Protein AF-A0A392T874-F1 (afdb_monomer_lite)

Radius of gyration: 16.86 Å; chains: 1; bounding box: 37×27×38 Å

Sequence (72 aa):
MELSGSEIVLGMDWLASLGNIEANFGNLCLKWELEGNKYIIQGDPAMCNSQVNWRTMLKAISKEGMGFYVHE

Organism: NCBI:txid97028

Structure (mmCIF, N/CA/C/O backbone):
data_AF-A0A392T874-F1
#
_entry.id   AF-A0A392T874-F1
#
loop_
_atom_site.group_PDB
_atom_site.id
_atom_site.type_symbol
_atom_site.label_atom_id
_atom_site.label_alt_id
_atom_site.label_comp_id
_atom_site.label_asym_id
_atom_site.label_entity_id
_atom_site.label_seq_id
_atom_site.pdbx_PDB_ins_code
_atom_site.Cartn_x
_atom_site.Cartn_y
_atom_site.Cartn_z
_atom_site.occupancy
_atom_site.B_iso_or_equiv
_atom_site.auth_seq_id
_atom_site.auth_comp_id
_atom_site.auth_asym_id
_atom_site.auth_atom_id
_atom_site.pdbx_PDB_model_num
ATOM 1 N N . MET A 1 1 ? 17.256 9.455 0.882 1.00 35.19 1 MET A N 1
ATOM 2 C CA . MET A 1 1 ? 17.098 8.253 1.721 1.00 35.19 1 MET A CA 1
ATOM 3 C C . MET A 1 1 ? 16.532 7.195 0.801 1.00 35.19 1 MET A C 1
ATOM 5 O O . MET A 1 1 ? 15.386 7.312 0.395 1.00 35.19 1 MET A O 1
ATOM 9 N N . GLU A 1 2 ? 17.390 6.299 0.324 1.00 39.19 2 GLU A N 1
ATOM 10 C CA . GLU A 1 2 ? 17.006 5.235 -0.603 1.00 39.19 2 GLU A CA 1
ATOM 11 C C . GLU A 1 2 ? 16.144 4.238 0.174 1.00 39.19 2 GLU A C 1
ATOM 13 O O . GLU A 1 2 ? 16.624 3.593 1.105 1.00 39.19 2 GLU A O 1
ATOM 18 N N . LEU A 1 3 ? 14.851 4.169 -0.146 1.00 49.28 3 LEU A N 1
ATOM 19 C CA . LEU A 1 3 ? 13.987 3.092 0.322 1.00 49.28 3 LEU A CA 1
ATOM 20 C C . LEU A 1 3 ? 14.499 1.813 -0.342 1.00 49.28 3 LEU A C 1
ATOM 22 O O . LEU A 1 3 ? 14.203 1.540 -1.503 1.00 49.28 3 LEU A O 1
ATOM 26 N N . SER A 1 4 ? 15.334 1.069 0.379 1.00 42.66 4 SER A N 1
ATOM 27 C CA . SER A 1 4 ? 15.804 -0.250 -0.019 1.00 42.66 4 SER A CA 1
ATOM 28 C C . SER A 1 4 ? 14.596 -1.183 -0.153 1.00 42.66 4 SER A C 1
ATOM 30 O O . SER A 1 4 ? 14.128 -1.737 0.840 1.00 42.66 4 SER A O 1
ATOM 32 N N . GLY A 1 5 ? 14.066 -1.272 -1.376 1.00 47.84 5 GLY A N 1
ATOM 33 C CA . GLY A 1 5 ? 13.194 -2.325 -1.904 1.00 47.84 5 GLY A CA 1
ATOM 34 C C . GLY A 1 5 ? 12.268 -3.005 -0.900 1.00 47.84 5 GLY A C 1
ATOM 35 O O . GLY A 1 5 ? 12.382 -4.207 -0.693 1.00 47.84 5 GLY A O 1
ATOM 36 N N . SER A 1 6 ? 11.363 -2.259 -0.269 1.00 51.38 6 SER A N 1
ATOM 37 C CA . SER A 1 6 ? 10.221 -2.870 0.415 1.00 51.38 6 SER A CA 1
ATOM 38 C C . SER A 1 6 ? 9.016 -2.760 -0.507 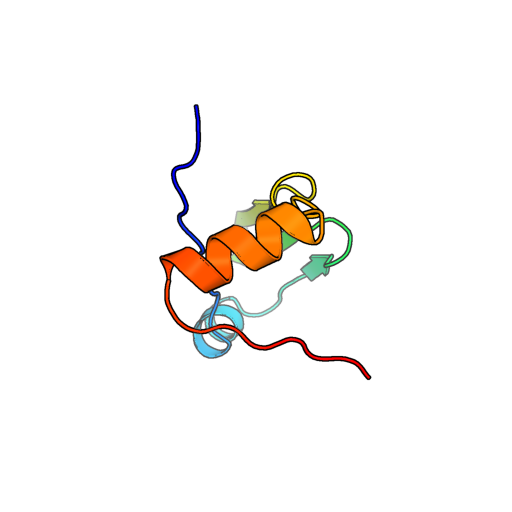1.00 51.38 6 SER A C 1
ATOM 40 O O . SER A 1 6 ? 8.299 -1.762 -0.492 1.00 51.38 6 SER A O 1
ATOM 42 N N . GLU A 1 7 ? 8.837 -3.762 -1.363 1.00 59.25 7 GLU A N 1
ATOM 43 C CA . GLU A 1 7 ? 7.611 -3.925 -2.140 1.00 59.25 7 GLU A CA 1
ATOM 44 C C . GLU A 1 7 ? 6.512 -4.409 -1.188 1.00 59.25 7 GLU A C 1
ATOM 46 O O . GLU A 1 7 ? 6.573 -5.515 -0.652 1.00 59.25 7 GLU A O 1
ATOM 51 N N . ILE A 1 8 ? 5.522 -3.557 -0.920 1.00 65.50 8 ILE A N 1
ATOM 52 C CA . ILE A 1 8 ? 4.370 -3.920 -0.093 1.00 65.50 8 ILE A CA 1
ATOM 53 C C . ILE A 1 8 ? 3.243 -4.347 -1.030 1.00 65.50 8 ILE A C 1
ATOM 55 O O . ILE A 1 8 ? 2.683 -3.527 -1.756 1.00 65.50 8 ILE A O 1
ATOM 59 N N . VAL A 1 9 ? 2.895 -5.632 -0.995 1.00 77.50 9 VAL A N 1
ATOM 60 C CA . VAL A 1 9 ? 1.707 -6.158 -1.675 1.00 77.50 9 VAL A CA 1
ATOM 61 C C . VAL A 1 9 ? 0.514 -6.028 -0.734 1.00 77.50 9 VAL A C 1
ATOM 63 O O . VAL A 1 9 ? 0.483 -6.637 0.335 1.00 77.50 9 VAL A O 1
ATOM 66 N N . LEU A 1 10 ? -0.478 -5.231 -1.129 1.00 81.56 10 LEU A N 1
ATOM 67 C CA . LEU A 1 10 ? -1.724 -5.075 -0.380 1.00 81.56 10 LEU A CA 1
ATOM 68 C C . LEU A 1 10 ? -2.700 -6.187 -0.780 1.00 81.56 10 LEU A C 1
ATOM 70 O O . LEU A 1 10 ? -3.165 -6.237 -1.918 1.00 81.56 10 LEU A O 1
ATOM 74 N N . GLY A 1 11 ? -2.994 -7.093 0.152 1.00 87.12 11 GLY A N 1
ATOM 75 C CA . GLY A 1 11 ? -3.956 -8.175 -0.063 1.00 87.12 11 GLY A CA 1
ATOM 76 C C . GLY A 1 11 ? -5.407 -7.683 -0.088 1.00 87.12 11 GLY A C 1
ATOM 77 O O . GLY A 1 11 ? -5.754 -6.708 0.581 1.00 87.12 11 GLY A O 1
ATOM 78 N N . MET A 1 12 ? -6.272 -8.394 -0.817 1.00 87.62 12 MET A N 1
ATOM 79 C CA . MET A 1 12 ? -7.695 -8.045 -0.937 1.00 87.62 12 MET A CA 1
ATOM 80 C C . MET A 1 12 ? -8.443 -8.136 0.399 1.00 87.62 12 MET A C 1
ATOM 82 O O . MET A 1 12 ? -9.250 -7.260 0.693 1.00 87.62 12 MET A O 1
ATOM 86 N N . ASP A 1 13 ? -8.132 -9.125 1.243 1.00 90.50 13 ASP A N 1
ATOM 87 C CA . ASP A 1 13 ? -8.717 -9.245 2.587 1.00 90.50 13 ASP A CA 1
ATOM 88 C C . ASP A 1 13 ? -8.379 -8.043 3.475 1.00 90.50 13 ASP A C 1
ATOM 90 O O . ASP A 1 13 ? -9.225 -7.531 4.210 1.00 90.50 13 ASP A O 1
ATOM 94 N N . TRP A 1 14 ? -7.142 -7.550 3.374 1.00 89.75 14 TRP A N 1
ATOM 95 C CA . TRP A 1 14 ? -6.719 -6.363 4.107 1.00 89.75 14 TRP A CA 1
ATOM 96 C C . TRP A 1 14 ? -7.446 -5.114 3.602 1.00 89.75 14 TRP A C 1
ATOM 98 O O . TRP A 1 14 ? -7.987 -4.364 4.410 1.00 89.75 14 TRP A O 1
ATOM 108 N N . LEU A 1 15 ? -7.539 -4.920 2.281 1.00 90.56 15 LEU A N 1
ATOM 109 C CA . LEU A 1 15 ? -8.288 -3.807 1.687 1.00 90.56 15 LEU A CA 1
ATOM 110 C C . LEU A 1 15 ? -9.768 -3.832 2.092 1.00 90.56 15 LEU A C 1
ATOM 112 O O . LEU A 1 15 ? -10.326 -2.790 2.424 1.00 90.56 15 LEU A O 1
ATOM 116 N N . ALA A 1 16 ? -10.385 -5.016 2.133 1.00 89.88 16 ALA A N 1
ATOM 117 C CA . ALA A 1 16 ? -11.769 -5.185 2.567 1.00 89.88 16 ALA A CA 1
ATOM 118 C C . ALA A 1 16 ? -11.979 -4.774 4.034 1.00 89.88 16 ALA A C 1
ATOM 120 O O . ALA A 1 16 ? -13.017 -4.205 4.370 1.00 89.88 16 ALA A O 1
ATOM 121 N N . SER A 1 17 ? -10.987 -5.001 4.903 1.00 91.81 17 SER A N 1
ATOM 122 C CA . SER A 1 17 ? -11.056 -4.585 6.312 1.00 91.81 17 SER A CA 1
ATOM 123 C C . SER A 1 17 ? -11.122 -3.063 6.512 1.00 91.81 17 SER A C 1
ATOM 125 O O . SER A 1 17 ? -11.587 -2.611 7.556 1.00 91.81 17 SER A O 1
ATOM 127 N N . LEU A 1 18 ? -10.708 -2.270 5.514 1.00 90.81 18 LEU A N 1
ATOM 128 C CA . LEU A 1 18 ? -10.735 -0.804 5.567 1.00 90.81 18 LEU A CA 1
ATOM 129 C C . LEU A 1 18 ? -12.120 -0.213 5.262 1.00 90.81 18 LEU A C 1
ATOM 131 O O . LEU A 1 18 ? -12.331 0.983 5.456 1.00 90.81 18 LEU A O 1
ATOM 135 N N . GLY A 1 19 ? -13.062 -1.028 4.776 1.00 91.06 19 GLY A N 1
ATOM 136 C CA . GLY A 1 19 ? -14.385 -0.577 4.358 1.00 91.06 19 GLY A CA 1
ATOM 137 C C . GLY A 1 19 ? -14.342 0.174 3.027 1.00 91.06 19 GLY A C 1
ATOM 138 O O . GLY A 1 19 ? -13.852 -0.347 2.026 1.00 91.06 19 GLY A O 1
ATOM 139 N N . ASN A 1 20 ? -14.892 1.389 2.995 1.00 93.12 20 ASN A N 1
ATOM 140 C CA . ASN A 1 20 ? -14.925 2.188 1.772 1.00 93.12 20 ASN A CA 1
ATOM 141 C C . ASN A 1 20 ? -13.563 2.841 1.509 1.00 93.12 20 ASN A C 1
ATOM 143 O O . ASN A 1 20 ? -13.070 3.642 2.302 1.00 93.12 20 ASN A O 1
ATOM 147 N N . ILE A 1 21 ? -13.003 2.527 0.343 1.00 94.25 21 ILE A N 1
ATOM 148 C CA . ILE A 1 21 ? -11.712 3.014 -0.145 1.00 94.25 21 ILE A CA 1
ATOM 149 C C . ILE A 1 21 ? -11.896 3.791 -1.447 1.00 94.25 21 ILE A C 1
ATOM 151 O O . ILE A 1 21 ? -12.612 3.361 -2.351 1.00 94.25 21 ILE A O 1
ATOM 155 N N . GLU A 1 22 ? -11.186 4.909 -1.564 1.00 94.50 22 GLU A N 1
ATOM 156 C CA . GLU A 1 22 ? -11.010 5.653 -2.807 1.00 94.50 22 GLU A CA 1
ATOM 157 C C . GLU A 1 22 ? -9.606 5.377 -3.352 1.00 94.50 22 GLU A C 1
ATOM 159 O O . GLU A 1 22 ? -8.601 5.693 -2.711 1.00 94.50 22 GLU A O 1
ATOM 164 N N . ALA A 1 23 ? -9.525 4.793 -4.547 1.00 91.56 23 ALA A N 1
ATOM 165 C CA . ALA A 1 23 ? -8.258 4.473 -5.196 1.00 91.56 23 ALA A CA 1
ATOM 166 C C . ALA A 1 23 ? -8.095 5.263 -6.500 1.00 91.56 23 ALA A C 1
ATOM 168 O O . ALA A 1 23 ? -8.952 5.232 -7.382 1.00 91.56 23 ALA A O 1
ATOM 169 N N . ASN A 1 24 ? -6.957 5.943 -6.641 1.00 89.00 24 ASN A N 1
ATOM 170 C CA . ASN A 1 24 ? -6.499 6.536 -7.890 1.00 89.00 24 ASN A CA 1
ATOM 171 C C . ASN A 1 24 ? -5.217 5.824 -8.332 1.00 89.00 24 ASN A C 1
ATOM 173 O O . ASN A 1 24 ? -4.121 6.158 -7.883 1.00 89.00 24 ASN A O 1
ATOM 177 N N . PHE A 1 25 ? -5.367 4.853 -9.232 1.00 84.44 25 PHE A N 1
ATOM 178 C CA . PHE A 1 25 ? -4.257 4.044 -9.738 1.00 84.44 25 PHE A CA 1
ATOM 179 C C . PHE A 1 25 ? -3.298 4.823 -10.649 1.00 84.44 25 PHE A C 1
ATOM 181 O O . PHE A 1 25 ? -2.128 4.472 -10.723 1.00 84.44 25 PHE A O 1
ATOM 188 N N . GLY A 1 26 ? -3.751 5.905 -11.295 1.00 80.94 26 GLY A N 1
ATOM 189 C CA . GLY A 1 26 ? -2.878 6.761 -12.108 1.00 80.94 26 GLY A CA 1
ATOM 190 C C . GLY A 1 26 ? -1.866 7.539 -11.262 1.00 80.94 26 GLY A C 1
ATOM 191 O O . GLY A 1 26 ? -0.703 7.655 -11.632 1.00 80.94 26 GLY A O 1
ATOM 192 N N . ASN A 1 27 ? -2.296 8.011 -10.090 1.00 83.00 27 ASN A N 1
ATOM 193 C CA . ASN A 1 27 ? -1.453 8.726 -9.127 1.00 83.00 27 ASN A CA 1
ATOM 194 C C . ASN A 1 27 ? -0.910 7.821 -8.011 1.00 83.00 27 ASN A C 1
ATOM 196 O O . ASN A 1 27 ? -0.317 8.334 -7.062 1.00 83.00 27 ASN A O 1
ATOM 200 N N . LEU A 1 28 ? -1.160 6.507 -8.085 1.00 84.31 28 LEU A N 1
ATOM 201 C CA . LEU A 1 28 ? -0.837 5.520 -7.047 1.00 84.31 28 LEU A CA 1
ATOM 202 C C . LEU A 1 28 ? -1.245 5.980 -5.638 1.00 84.31 28 LEU A C 1
ATOM 204 O O . LEU A 1 28 ? -0.469 5.907 -4.690 1.00 84.31 28 LEU A O 1
ATOM 208 N N . CYS A 1 29 ? -2.463 6.501 -5.508 1.00 88.19 29 CYS A N 1
ATOM 209 C CA . CYS A 1 29 ? -2.976 7.060 -4.263 1.00 88.19 29 CYS A CA 1
ATOM 210 C C . CYS A 1 29 ? -4.161 6.230 -3.767 1.00 88.19 29 CYS A C 1
ATOM 212 O O . CYS A 1 29 ? -5.110 6.000 -4.517 1.00 88.19 29 CYS A O 1
ATOM 214 N N . LEU A 1 30 ? -4.121 5.821 -2.502 1.00 92.94 30 LEU A N 1
ATOM 215 C CA . LEU A 1 30 ? -5.205 5.120 -1.821 1.00 92.94 30 LEU A CA 1
ATOM 216 C C . LEU A 1 30 ? -5.637 5.942 -0.609 1.00 92.94 30 LEU A C 1
ATOM 218 O O . LEU A 1 30 ? -4.788 6.364 0.176 1.00 92.94 30 LEU A O 1
ATOM 222 N N . LYS A 1 31 ? -6.937 6.178 -0.450 1.00 94.56 31 LYS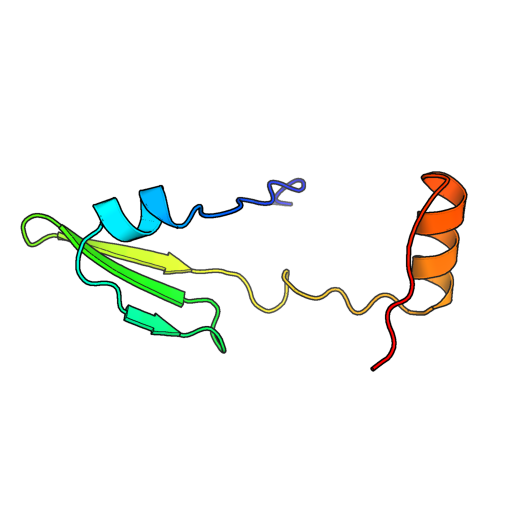 A N 1
ATOM 223 C CA . LYS A 1 31 ? -7.498 6.950 0.663 1.00 94.56 31 LYS A CA 1
ATOM 224 C C . LYS A 1 31 ? -8.657 6.204 1.296 1.00 94.56 31 LYS A C 1
ATOM 226 O O . LYS A 1 31 ? -9.443 5.575 0.593 1.00 94.56 31 LYS A O 1
ATOM 231 N N . TRP A 1 32 ? -8.772 6.301 2.612 1.00 94.69 32 TRP A N 1
ATOM 232 C CA . TRP A 1 32 ? -9.912 5.770 3.354 1.00 94.69 32 TRP A CA 1
ATOM 233 C C . TRP A 1 32 ? -10.157 6.586 4.618 1.00 94.69 32 TRP A C 1
ATOM 235 O O . TRP A 1 32 ? -9.301 7.361 5.056 1.00 94.69 32 TRP A O 1
ATOM 245 N N . GLU A 1 33 ? -11.338 6.408 5.197 1.00 94.75 33 GLU A N 1
ATOM 246 C CA . GLU A 1 33 ? -11.710 7.003 6.474 1.00 94.75 33 GLU A CA 1
ATOM 247 C C . GLU A 1 33 ? -12.025 5.896 7.478 1.00 94.75 33 GLU A C 1
ATOM 249 O O . GLU A 1 33 ? -12.811 4.995 7.195 1.00 94.75 33 GLU A O 1
ATOM 254 N N . LEU A 1 34 ? -11.405 5.965 8.653 1.00 91.38 34 LEU A N 1
ATOM 255 C CA . LEU A 1 34 ? -11.641 5.046 9.759 1.00 91.38 34 LEU A CA 1
ATOM 256 C C . LEU A 1 34 ? -11.866 5.872 11.026 1.00 91.38 34 LEU A C 1
ATOM 258 O O . LEU A 1 34 ? -11.013 6.671 11.407 1.00 91.38 34 LEU A O 1
ATOM 262 N N . GLU A 1 35 ? -13.033 5.711 11.653 1.00 91.00 35 GLU A N 1
ATOM 263 C CA . GLU A 1 35 ? -13.411 6.427 12.885 1.00 91.00 35 GLU A CA 1
ATOM 264 C C . GLU A 1 35 ? -13.297 7.964 12.768 1.00 91.00 35 GLU A C 1
ATOM 266 O O . GLU A 1 35 ? -12.883 8.652 13.699 1.00 91.00 35 GLU A O 1
ATOM 271 N N . GLY A 1 36 ? -13.639 8.515 11.597 1.00 91.44 36 GLY A N 1
ATOM 272 C CA . GLY A 1 36 ? -13.544 9.951 11.305 1.00 91.44 36 GLY A CA 1
ATOM 273 C C . GLY A 1 36 ? -12.126 10.448 10.992 1.00 91.44 36 GLY A C 1
ATOM 274 O O . GLY A 1 36 ? -11.944 11.627 10.684 1.00 91.44 36 GLY A O 1
ATOM 275 N N . ASN A 1 37 ? -11.120 9.567 11.026 1.00 93.81 37 ASN A N 1
ATOM 276 C CA . ASN A 1 37 ? -9.749 9.882 10.642 1.00 93.81 37 ASN A CA 1
ATOM 277 C C . ASN A 1 37 ? -9.492 9.48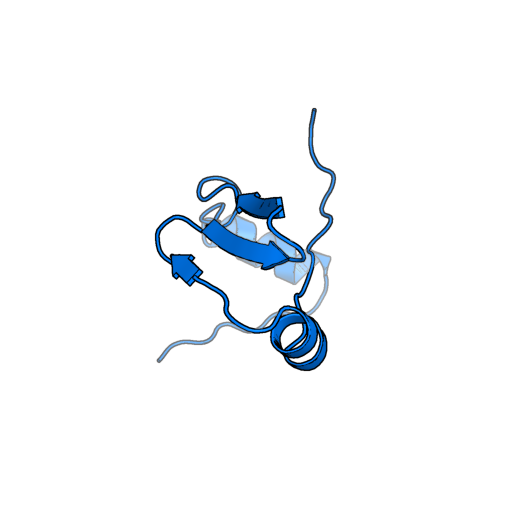7 9.191 1.00 93.81 37 ASN A C 1
ATOM 279 O O . ASN A 1 37 ? -9.779 8.366 8.774 1.00 93.81 37 ASN A O 1
ATOM 283 N N . LYS A 1 38 ? -8.901 10.409 8.430 1.00 93.62 38 LYS A N 1
ATOM 284 C CA . LYS A 1 38 ? -8.551 10.193 7.025 1.00 93.62 38 LYS A CA 1
ATOM 285 C C . LYS A 1 38 ? -7.122 9.697 6.909 1.00 93.62 38 LYS A C 1
ATOM 287 O O . LYS A 1 38 ? -6.194 10.349 7.385 1.00 93.62 38 LYS A O 1
ATOM 292 N N . TYR A 1 39 ? -6.960 8.584 6.214 1.00 92.62 39 TYR A N 1
ATOM 293 C CA . TYR A 1 39 ? -5.673 7.960 5.953 1.00 92.62 39 TYR A CA 1
ATOM 294 C C . TYR A 1 39 ? -5.381 7.960 4.459 1.00 92.62 39 TYR A C 1
ATOM 296 O O . TYR A 1 39 ? -6.288 7.888 3.627 1.00 92.62 39 TYR A O 1
ATOM 304 N N . ILE A 1 40 ? -4.096 8.078 4.124 1.00 91.62 40 ILE A N 1
ATOM 305 C CA . ILE A 1 40 ? -3.615 8.129 2.747 1.00 91.62 40 ILE A CA 1
ATOM 306 C C . ILE A 1 40 ? -2.367 7.257 2.631 1.00 91.62 40 ILE A C 1
ATOM 308 O O . ILE A 1 40 ? -1.406 7.444 3.376 1.00 91.62 40 ILE A O 1
ATOM 312 N N . ILE A 1 41 ? -2.370 6.350 1.659 1.00 88.31 41 ILE A N 1
ATOM 313 C CA . ILE A 1 41 ? -1.168 5.701 1.138 1.00 88.31 41 ILE A CA 1
ATOM 314 C C . ILE A 1 41 ? -0.851 6.368 -0.194 1.00 88.31 41 ILE A C 1
ATOM 316 O O . ILE A 1 41 ? -1.654 6.334 -1.126 1.00 88.31 41 ILE A O 1
ATOM 320 N N . GLN A 1 42 ? 0.320 6.994 -0.270 1.00 87.44 42 GLN A N 1
ATOM 321 C CA . GLN A 1 42 ? 0.813 7.640 -1.477 1.00 87.44 42 GLN A CA 1
ATOM 322 C C . GLN A 1 42 ? 2.011 6.852 -1.994 1.00 87.44 42 GLN A C 1
ATOM 324 O O . GLN A 1 42 ? 3.066 6.828 -1.363 1.00 87.44 42 GLN A O 1
ATOM 329 N N . GLY A 1 43 ? 1.834 6.204 -3.139 1.00 78.00 43 GLY A N 1
ATOM 330 C CA . GLY A 1 43 ? 2.933 5.648 -3.907 1.00 78.00 43 GLY A CA 1
ATOM 331 C C . GLY A 1 43 ? 3.728 6.753 -4.596 1.00 78.00 43 GLY A C 1
ATOM 332 O O . GLY A 1 43 ? 3.238 7.869 -4.788 1.00 78.00 43 GLY A O 1
ATOM 333 N N . ASP A 1 44 ? 4.952 6.425 -4.988 1.00 72.06 44 ASP A N 1
ATOM 334 C CA . ASP A 1 44 ? 5.777 7.271 -5.841 1.00 72.06 44 ASP A CA 1
ATOM 335 C C . ASP A 1 44 ? 5.712 6.725 -7.283 1.00 72.06 44 ASP A C 1
ATOM 337 O O . ASP A 1 44 ? 6.281 5.664 -7.567 1.00 72.06 44 ASP A O 1
ATOM 341 N N . PRO A 1 45 ? 5.017 7.411 -8.215 1.00 63.84 45 PRO A N 1
ATOM 342 C CA . PRO A 1 45 ? 4.924 6.973 -9.607 1.00 63.84 45 PRO A CA 1
ATOM 343 C C . PRO A 1 45 ? 6.275 6.922 -10.328 1.00 63.84 45 PRO A C 1
ATOM 345 O O . PRO A 1 45 ? 6.431 6.124 -11.251 1.00 63.84 45 PRO A O 1
ATOM 348 N N . ALA A 1 46 ? 7.255 7.730 -9.909 1.00 65.31 46 ALA A N 1
ATOM 349 C CA . ALA A 1 46 ? 8.608 7.697 -10.456 1.00 65.31 46 ALA A CA 1
ATOM 350 C C . ALA A 1 46 ?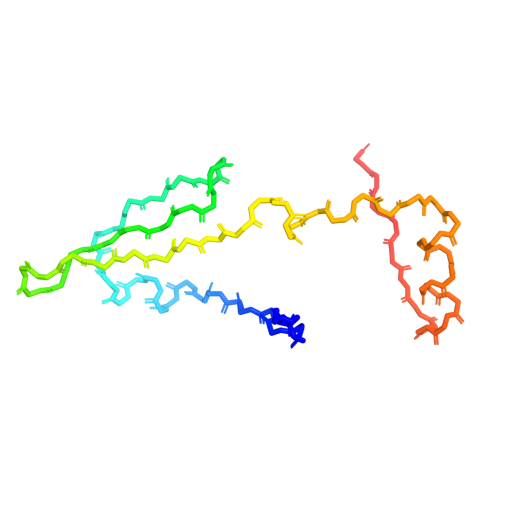 9.417 6.496 -9.936 1.00 65.31 46 ALA A C 1
ATOM 352 O O . ALA A 1 46 ? 10.368 6.072 -10.592 1.00 65.31 46 ALA A O 1
ATOM 353 N N . MET A 1 47 ? 9.018 5.901 -8.808 1.00 60.81 47 MET A N 1
ATOM 354 C CA . MET A 1 47 ? 9.615 4.676 -8.271 1.00 60.81 47 MET A CA 1
ATOM 355 C C . MET A 1 47 ? 8.987 3.397 -8.853 1.00 60.81 47 MET A C 1
ATOM 357 O O . MET A 1 47 ? 9.664 2.375 -8.945 1.00 60.81 47 MET A O 1
ATOM 361 N N . CYS A 1 48 ? 7.727 3.447 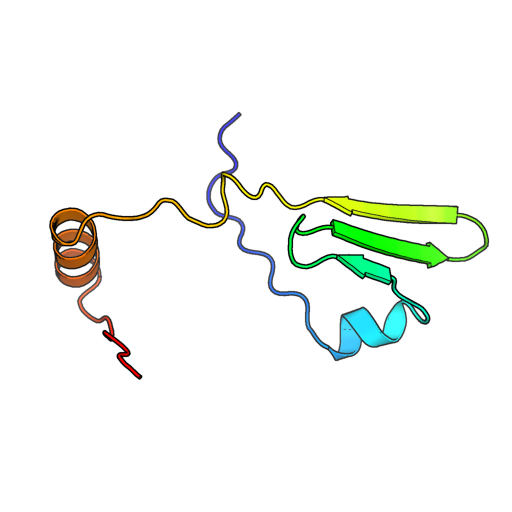-9.303 1.00 55.25 48 CYS A N 1
ATOM 362 C CA . CYS A 1 48 ? 6.995 2.269 -9.792 1.00 55.25 48 CYS A CA 1
ATOM 363 C C . CYS A 1 48 ? 7.439 1.740 -11.162 1.00 55.25 48 CYS A C 1
ATOM 365 O O . CYS A 1 48 ? 7.102 0.613 -11.503 1.00 55.25 48 CYS A O 1
ATOM 367 N N . ASN A 1 49 ? 8.187 2.512 -11.951 1.00 54.44 49 ASN A N 1
ATOM 368 C CA . ASN A 1 49 ? 8.708 2.063 -13.239 1.00 54.44 49 ASN A CA 1
ATOM 369 C C . ASN A 1 49 ? 10.046 2.742 -13.519 1.00 54.44 49 ASN A C 1
ATOM 371 O O . ASN A 1 49 ? 10.133 3.686 -14.305 1.00 54.44 49 ASN A O 1
ATOM 375 N N . SER A 1 50 ? 11.127 2.216 -12.945 1.00 50.88 50 SER A N 1
ATOM 376 C CA . SER A 1 50 ? 12.396 2.340 -13.658 1.00 50.88 50 SER A CA 1
ATOM 377 C C . SER A 1 50 ? 12.233 1.550 -14.954 1.00 50.88 50 SER A C 1
ATOM 379 O O . SER A 1 50 ? 12.345 0.328 -14.943 1.00 50.88 50 SER A O 1
ATOM 381 N N . GLN A 1 51 ? 11.895 2.227 -16.056 1.00 51.31 51 GLN A N 1
ATOM 382 C CA . GLN A 1 51 ? 11.885 1.632 -17.389 1.00 51.31 51 GLN A CA 1
ATOM 383 C C . GLN A 1 51 ? 13.294 1.083 -17.640 1.00 51.31 51 GLN A C 1
ATOM 385 O O . GLN A 1 51 ? 14.230 1.816 -17.966 1.00 51.31 51 GLN A O 1
ATOM 390 N N . VAL A 1 52 ? 13.488 -0.210 -17.394 1.00 56.28 52 VAL A N 1
ATOM 391 C CA . VAL A 1 52 ? 14.773 -0.843 -17.640 1.00 56.28 52 VAL A CA 1
ATOM 392 C C . VAL A 1 52 ? 14.895 -1.019 -19.141 1.00 56.28 52 VAL A C 1
ATOM 394 O O . VAL A 1 52 ? 14.050 -1.627 -19.795 1.00 56.28 52 VAL A O 1
ATOM 397 N N . ASN A 1 53 ? 15.960 -0.470 -19.720 1.00 61.44 53 ASN A N 1
ATOM 398 C CA . ASN A 1 53 ? 16.287 -0.827 -21.089 1.00 61.44 53 ASN A CA 1
ATOM 399 C C . ASN A 1 53 ? 16.538 -2.347 -21.164 1.00 61.44 53 ASN A C 1
ATOM 401 O O . ASN A 1 53 ? 16.937 -2.988 -20.187 1.00 61.44 53 ASN A O 1
ATOM 405 N N . TRP A 1 54 ? 16.336 -2.917 -22.348 1.00 56.66 54 TRP A N 1
ATOM 406 C CA . TRP A 1 54 ? 16.453 -4.357 -22.587 1.00 56.66 54 TRP A CA 1
ATOM 407 C C . TRP A 1 54 ? 17.795 -4.955 -22.120 1.00 56.66 54 TRP A C 1
ATOM 409 O O . TRP A 1 54 ? 17.841 -6.103 -21.687 1.00 56.66 54 TRP A O 1
ATOM 419 N N . ARG A 1 55 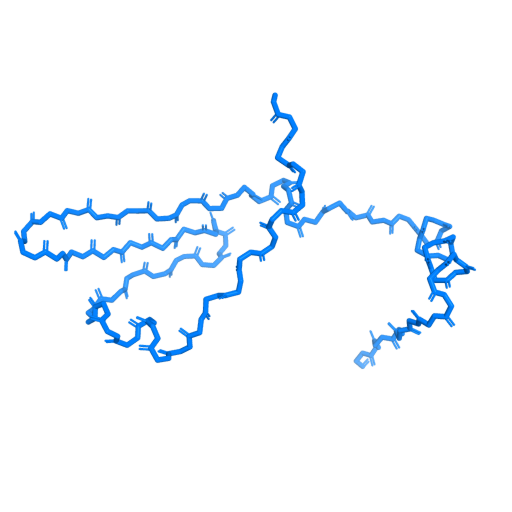? 18.894 -4.183 -22.131 1.00 69.69 55 ARG A N 1
ATOM 420 C CA . ARG A 1 55 ? 20.206 -4.645 -21.641 1.00 69.69 55 ARG A CA 1
ATOM 421 C C . ARG A 1 55 ? 20.220 -4.811 -20.126 1.00 69.69 55 ARG A C 1
ATOM 423 O O . ARG A 1 55 ? 20.823 -5.758 -19.628 1.00 69.69 55 ARG A O 1
ATOM 430 N N . THR A 1 56 ? 19.587 -3.897 -19.397 1.00 70.44 56 THR A N 1
ATOM 431 C CA . THR A 1 56 ? 19.446 -3.982 -17.939 1.00 70.44 56 THR A CA 1
ATOM 432 C C . THR A 1 56 ? 18.538 -5.148 -17.553 1.00 70.44 56 THR A C 1
ATOM 434 O O . THR A 1 56 ? 18.896 -5.909 -16.659 1.00 70.44 56 THR A O 1
ATOM 437 N N . MET A 1 57 ? 17.441 -5.359 -18.287 1.00 68.75 57 MET A N 1
ATOM 438 C CA . MET A 1 57 ? 16.561 -6.519 -18.106 1.00 68.75 57 MET A CA 1
ATOM 439 C C . MET A 1 57 ? 17.312 -7.846 -18.312 1.00 68.75 57 MET A C 1
ATOM 441 O O . MET A 1 57 ? 17.286 -8.709 -17.440 1.00 68.75 57 MET A O 1
ATOM 445 N N . LEU A 1 58 ? 18.059 -7.993 -19.414 1.00 74.31 58 LEU A N 1
ATOM 446 C CA . LEU A 1 58 ? 18.848 -9.205 -19.683 1.00 74.31 58 LEU A CA 1
ATOM 447 C C . LEU A 1 58 ? 19.921 -9.468 -18.619 1.00 74.31 58 LEU A C 1
ATOM 449 O O . LEU A 1 58 ? 20.173 -10.619 -18.274 1.00 74.31 58 LEU A O 1
ATOM 453 N N . LYS A 1 59 ? 20.549 -8.418 -18.076 1.00 76.00 59 LYS A N 1
ATOM 454 C CA . LYS A 1 59 ? 21.525 -8.555 -16.985 1.00 76.00 59 LYS A CA 1
ATOM 455 C C . LYS A 1 59 ? 20.879 -9.016 -15.680 1.00 76.00 59 LYS A C 1
ATOM 457 O O . LYS A 1 59 ? 21.479 -9.835 -14.993 1.00 76.00 59 LYS A O 1
ATOM 462 N N . ALA A 1 60 ? 19.688 -8.516 -15.350 1.00 70.75 60 ALA A N 1
ATOM 463 C CA . ALA A 1 60 ? 18.938 -8.965 -14.178 1.00 70.75 60 ALA A CA 1
ATOM 464 C C . ALA A 1 60 ? 18.555 -10.449 -14.311 1.00 70.75 60 ALA A C 1
ATOM 466 O O . ALA A 1 60 ? 18.897 -11.246 -13.442 1.00 70.75 60 ALA A O 1
ATOM 467 N N . ILE A 1 61 ? 18.001 -10.847 -15.463 1.00 74.38 61 ILE A N 1
ATOM 468 C CA . ILE A 1 61 ? 17.653 -12.247 -15.764 1.00 74.38 61 ILE A CA 1
ATOM 469 C C . ILE A 1 61 ? 18.894 -13.150 -15.724 1.00 74.38 61 ILE A C 1
ATOM 471 O O . ILE A 1 61 ? 18.861 -14.228 -15.140 1.00 74.38 61 ILE A O 1
ATOM 475 N N . SER A 1 62 ? 20.018 -12.704 -16.295 1.00 74.25 62 SER A N 1
ATOM 476 C CA . SER A 1 62 ? 21.276 -13.461 -16.277 1.00 74.25 62 SER A CA 1
ATOM 477 C C . SER A 1 62 ? 21.881 -13.605 -14.878 1.00 74.25 62 SER A C 1
ATOM 479 O O . SER A 1 62 ? 22.655 -14.536 -14.663 1.00 74.25 62 SER A O 1
ATOM 481 N N . LYS A 1 63 ? 21.595 -12.679 -13.957 1.00 71.50 63 LYS A N 1
ATOM 482 C CA . LYS A 1 63 ? 22.108 -12.700 -12.582 1.00 71.50 63 LYS A CA 1
ATOM 483 C C . LYS A 1 63 ? 21.225 -13.541 -11.657 1.00 71.50 63 LYS A C 1
ATOM 485 O O . LYS A 1 63 ? 21.755 -14.218 -10.784 1.00 71.50 63 LYS A O 1
ATOM 490 N N . GLU A 1 64 ? 19.910 -13.490 -11.845 1.00 69.81 64 GLU A N 1
ATOM 491 C CA . GLU A 1 64 ? 18.926 -14.176 -10.992 1.00 69.81 64 GLU A CA 1
ATOM 492 C C . GLU A 1 64 ? 18.515 -15.556 -11.530 1.00 69.81 64 GLU A C 1
ATOM 494 O O . GLU A 1 64 ? 17.934 -16.362 -10.809 1.00 69.81 64 GLU A O 1
ATOM 499 N N . GLY A 1 65 ? 18.883 -15.873 -12.774 1.00 60.69 65 GLY A N 1
ATOM 500 C CA . GLY A 1 65 ? 18.783 -17.209 -13.363 1.00 60.69 65 GLY A CA 1
ATOM 501 C C . GLY A 1 65 ? 17.433 -17.545 -14.000 1.00 60.69 65 GLY A C 1
ATOM 502 O O . GLY A 1 65 ? 17.374 -18.507 -14.762 1.00 60.69 65 GLY A O 1
ATOM 503 N N . MET A 1 66 ? 16.369 -16.768 -13.755 1.00 57.69 66 MET A N 1
ATOM 504 C CA . MET A 1 66 ? 15.052 -16.938 -14.389 1.00 57.69 66 MET A CA 1
ATOM 505 C C . MET A 1 66 ? 14.296 -15.609 -14.540 1.00 57.69 66 MET A C 1
ATOM 507 O O . MET A 1 66 ? 14.375 -14.736 -13.684 1.00 57.69 66 MET A O 1
ATOM 511 N N . GLY A 1 67 ? 13.530 -15.475 -15.629 1.00 63.66 67 GLY A N 1
ATOM 512 C CA . GLY A 1 67 ? 12.611 -14.361 -15.873 1.00 63.66 67 GLY A CA 1
ATOM 513 C C . GLY A 1 67 ? 11.746 -14.612 -17.111 1.00 63.66 67 GLY A C 1
ATOM 514 O O . GLY A 1 67 ? 12.166 -15.320 -18.025 1.00 63.66 67 GLY A O 1
ATOM 515 N N . PHE A 1 68 ? 10.539 -14.046 -17.140 1.00 60.16 68 PHE A N 1
ATOM 516 C CA . PHE A 1 68 ? 9.584 -14.218 -18.237 1.00 60.16 68 PHE A CA 1
ATOM 517 C C . PHE A 1 68 ? 9.355 -12.891 -18.960 1.00 60.16 68 PHE A C 1
ATOM 519 O O . PHE A 1 68 ? 9.204 -11.848 -18.328 1.00 60.16 68 PHE A O 1
ATOM 526 N N . TYR A 1 69 ? 9.322 -12.939 -20.292 1.00 65.31 69 TYR A N 1
ATOM 527 C CA . TYR A 1 69 ? 8.852 -11.838 -21.127 1.00 65.31 69 TYR A CA 1
ATOM 528 C C . TYR A 1 69 ? 7.425 -12.157 -21.562 1.00 65.31 69 TYR A C 1
ATOM 530 O O . TYR A 1 69 ? 7.201 -13.148 -22.257 1.00 65.31 69 TYR A O 1
ATOM 538 N N . VAL A 1 70 ? 6.471 -11.344 -21.117 1.00 61.09 70 VAL A N 1
ATOM 539 C CA . VAL A 1 70 ? 5.063 -11.472 -21.497 1.00 61.09 70 VAL A CA 1
ATOM 540 C C . VAL A 1 70 ? 4.769 -10.408 -22.547 1.00 61.09 70 VAL A C 1
ATOM 542 O O . VAL A 1 70 ? 4.963 -9.218 -22.304 1.00 61.09 70 VAL A O 1
ATOM 545 N N . HIS A 1 71 ? 4.337 -10.856 -23.718 1.00 54.19 71 HIS A N 1
ATOM 546 C CA . HIS A 1 71 ? 3.841 -10.036 -24.815 1.00 54.19 71 HIS A CA 1
ATOM 547 C C . HIS A 1 71 ? 2.393 -10.458 -25.066 1.00 54.19 71 HIS A C 1
ATOM 549 O O . HIS A 1 71 ? 2.122 -11.658 -25.110 1.00 54.19 71 HIS A O 1
ATOM 555 N N . GLU A 1 72 ? 1.496 -9.474 -25.149 1.00 46.84 72 GLU A N 1
ATOM 556 C CA . GLU A 1 72 ? 0.079 -9.660 -25.493 1.00 46.84 72 GLU A CA 1
ATOM 557 C C . GLU A 1 72 ? -0.118 -10.063 -26.960 1.00 46.84 72 GLU A C 1
ATOM 559 O O . GLU A 1 72 ? 0.508 -9.402 -27.823 1.00 46.84 72 GLU A O 1
#

Secondary structure (DSSP, 8-state):
-----------HHHHHHT-SEEEETTTTEEEEEETTEEEEEE--TTTS-----HHHHHHHHHHHS-------

Foldseek 3Di:
DDPPDDDDDDDPVNVVVQPDWDADVVQRKIWGDDPNDIDIDGDDPVVVDPPDDPVSVVVVCVVVVDDDDDDD

pLDDT: mean 74.39, std 16.63, range [35.19, 94.75]